Protein AF-A0A349CZW6-F1 (afdb_monomer)

Sequence (91 aa):
SKSDDGDITVTEVEADEFALELHEVGIAGEEDIAELAELVPPGGSALLVALELSYARELAERLDSAGAVVLSAERIPAPVVNAVMDLADEA

Foldseek 3Di:
DAALVGDDDDDFDDQVRDPDRDPDGPPDDPVNVVVVSVVAHHVGDDDDDDDDPVVVVVVVVVCVVVVHDDPDDDDDDPVRVVVVVVVVVVD

pLDDT: mean 88.9, std 8.18, range [60.75, 97.19]

Mean predicted aligned error: 6.52 Å

Structure (mmCIF, N/CA/C/O backbone):
data_AF-A0A349CZW6-F1
#
_entry.id   AF-A0A349CZW6-F1
#
loop_
_atom_site.group_PDB
_atom_site.id
_atom_site.type_symbol
_atom_site.label_atom_id
_atom_site.label_alt_id
_atom_site.label_comp_id
_atom_site.label_asym_id
_atom_site.label_entity_id
_atom_site.label_seq_id
_atom_site.pdbx_PDB_ins_code
_atom_site.Cartn_x
_atom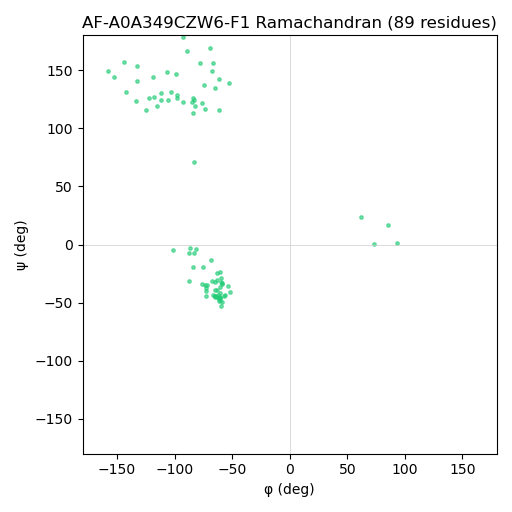_site.Cartn_y
_atom_site.Cartn_z
_atom_site.occupancy
_atom_site.B_iso_or_equiv
_atom_site.auth_seq_id
_atom_site.auth_comp_id
_atom_site.auth_asym_id
_atom_site.auth_atom_id
_atom_site.pdbx_PDB_model_num
ATOM 1 N N . SER A 1 1 ? 12.046 2.894 -14.227 1.00 93.38 1 SER A N 1
ATOM 2 C CA . SER A 1 1 ? 13.470 3.296 -14.171 1.00 93.38 1 SER A CA 1
ATOM 3 C C . SER A 1 1 ? 13.697 4.500 -15.071 1.00 93.38 1 SER A C 1
ATOM 5 O O . SER A 1 1 ? 12.854 4.777 -15.921 1.00 93.38 1 SER A O 1
ATOM 7 N N . LYS A 1 2 ? 14.806 5.220 -14.871 1.00 97.19 2 LYS A N 1
ATOM 8 C CA . LYS A 1 2 ? 15.193 6.387 -15.669 1.00 97.19 2 LYS A CA 1
ATOM 9 C C . LYS A 1 2 ? 16.563 6.154 -16.292 1.00 97.19 2 LYS A C 1
ATOM 11 O O . LYS A 1 2 ? 17.500 5.813 -15.574 1.00 97.19 2 LYS A O 1
ATOM 16 N N . SER A 1 3 ? 16.672 6.307 -17.608 1.00 96.56 3 SER A N 1
ATOM 17 C CA . SER A 1 3 ? 17.962 6.226 -18.300 1.00 96.56 3 SER A CA 1
ATOM 18 C C . SER A 1 3 ? 18.848 7.431 -17.957 1.00 96.56 3 SER A C 1
ATOM 20 O O . SER A 1 3 ? 18.388 8.408 -17.359 1.00 96.56 3 SER A O 1
ATOM 22 N N . ASP A 1 4 ? 20.126 7.377 -18.333 1.00 95.81 4 ASP A N 1
ATOM 23 C CA . ASP A 1 4 ? 21.044 8.515 -18.178 1.00 95.81 4 ASP A CA 1
ATOM 24 C C . ASP A 1 4 ? 20.612 9.728 -19.023 1.00 95.81 4 ASP A C 1
ATOM 26 O O . ASP A 1 4 ? 20.804 10.872 -18.613 1.00 95.81 4 ASP A O 1
ATOM 30 N N . ASP A 1 5 ? 19.957 9.473 -20.161 1.00 94.69 5 ASP A N 1
ATOM 31 C CA . ASP A 1 5 ? 19.398 10.489 -21.061 1.00 94.69 5 ASP A CA 1
ATOM 32 C C . ASP A 1 5 ? 18.024 11.012 -20.592 1.00 94.69 5 ASP A C 1
ATOM 34 O O . ASP A 1 5 ? 17.472 11.949 -21.170 1.00 94.69 5 ASP A O 1
ATOM 38 N N . GLY A 1 6 ? 17.484 10.444 -19.508 1.00 92.06 6 GLY A N 1
ATOM 39 C CA . GLY A 1 6 ? 16.239 10.875 -18.876 1.00 92.06 6 GLY A CA 1
ATOM 40 C C . GLY A 1 6 ? 14.978 10.156 -19.354 1.00 92.06 6 GLY A C 1
ATOM 41 O O . GLY A 1 6 ? 13.902 10.458 -18.837 1.00 92.06 6 GLY A O 1
ATOM 42 N N . ASP A 1 7 ? 15.097 9.192 -20.270 1.00 95.56 7 ASP A N 1
ATOM 43 C CA . ASP A 1 7 ? 13.968 8.386 -20.737 1.00 95.56 7 ASP A CA 1
ATOM 44 C C . ASP A 1 7 ? 13.399 7.531 -19.602 1.00 95.56 7 ASP A C 1
ATOM 46 O O . ASP A 1 7 ? 14.133 6.868 -18.859 1.00 95.56 7 ASP A O 1
ATOM 50 N N . ILE A 1 8 ? 12.072 7.521 -19.489 1.00 95.69 8 ILE A N 1
ATOM 51 C CA . ILE A 1 8 ? 11.354 6.764 -18.466 1.00 95.69 8 ILE A CA 1
ATOM 52 C C . ILE A 1 8 ? 10.866 5.445 -19.051 1.00 95.6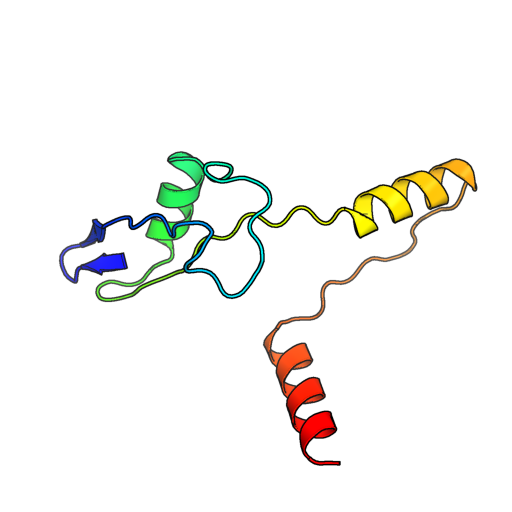9 8 ILE A C 1
ATOM 54 O O . ILE A 1 8 ? 10.167 5.411 -20.059 1.00 95.69 8 ILE A O 1
ATOM 58 N N . THR A 1 9 ? 11.219 4.349 -18.384 1.00 95.00 9 THR A N 1
ATOM 59 C CA . THR A 1 9 ? 10.647 3.024 -18.638 1.00 95.00 9 THR A CA 1
ATOM 60 C C . THR A 1 9 ? 9.811 2.611 -17.438 1.00 95.00 9 THR A C 1
ATOM 62 O O . THR A 1 9 ? 10.316 2.576 -16.311 1.00 95.00 9 THR A O 1
ATOM 65 N N . VAL A 1 10 ? 8.543 2.293 -17.680 1.00 93.38 10 VAL A N 1
ATOM 66 C CA . VAL A 1 10 ? 7.611 1.789 -16.668 1.00 93.38 10 VAL A CA 1
ATOM 67 C C . VAL A 1 10 ? 7.456 0.287 -16.865 1.00 93.38 10 VAL A C 1
ATOM 69 O O . VAL A 1 10 ? 7.243 -0.177 -17.984 1.00 93.38 10 VAL A O 1
ATOM 72 N N . THR A 1 11 ? 7.580 -0.460 -15.774 1.00 90.94 11 THR A N 1
ATOM 73 C CA . THR A 1 11 ? 7.298 -1.894 -15.730 1.00 90.94 11 THR A CA 1
ATOM 74 C C . THR A 1 11 ? 6.275 -2.102 -14.631 1.00 90.94 11 THR A C 1
ATOM 76 O O . THR A 1 11 ? 6.561 -1.807 -13.470 1.00 90.94 11 THR A O 1
ATOM 79 N N . GLU A 1 12 ? 5.087 -2.561 -15.005 1.00 87.25 12 GLU A N 1
ATOM 80 C CA . GLU A 1 12 ? 4.088 -3.005 -14.039 1.00 87.25 12 GLU A CA 1
ATOM 81 C C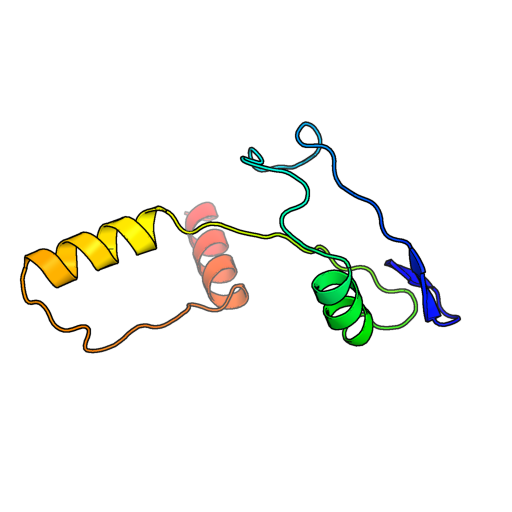 . GLU A 1 12 ? 4.507 -4.368 -13.488 1.00 87.25 12 GLU A C 1
ATOM 83 O O . GLU A 1 12 ? 5.010 -5.215 -14.226 1.00 87.25 12 GLU A O 1
ATOM 88 N N . VAL A 1 13 ? 4.363 -4.542 -12.175 1.00 82.12 13 VAL A N 1
ATOM 89 C CA . VAL A 1 13 ? 4.649 -5.812 -11.506 1.00 82.12 13 VAL A CA 1
ATOM 90 C C . VAL A 1 13 ? 3.351 -6.598 -11.449 1.00 82.12 13 VAL A C 1
ATOM 92 O O . VAL A 1 13 ? 2.362 -6.117 -10.894 1.00 82.12 13 VAL A O 1
ATOM 95 N N . GLU A 1 14 ? 3.364 -7.798 -12.018 1.00 77.88 14 GLU A N 1
ATOM 96 C CA . GLU A 1 14 ? 2.228 -8.711 -11.945 1.00 77.88 14 GLU A CA 1
ATOM 97 C C . GLU A 1 14 ? 2.022 -9.194 -10.499 1.00 77.88 14 GLU A C 1
ATOM 99 O O . GLU A 1 14 ? 2.963 -9.298 -9.706 1.00 77.88 14 GLU A O 1
ATOM 104 N N . ALA A 1 15 ? 0.772 -9.475 -10.126 1.00 69.12 15 ALA A N 1
ATOM 105 C CA . ALA A 1 15 ? 0.398 -9.765 -8.737 1.00 69.12 15 ALA A CA 1
ATOM 106 C C . ALA A 1 15 ? 1.095 -10.997 -8.133 1.00 69.12 15 ALA A C 1
ATOM 108 O O . ALA A 1 15 ? 1.222 -11.096 -6.914 1.00 69.12 15 ALA A O 1
ATOM 109 N N . ASP A 1 16 ? 1.553 -11.926 -8.967 1.00 71.75 16 ASP A N 1
ATOM 110 C CA . ASP A 1 16 ? 2.276 -13.137 -8.583 1.00 71.75 16 ASP A CA 1
ATOM 111 C C . ASP A 1 16 ? 3.800 -12.949 -8.465 1.00 71.75 16 ASP A C 1
ATOM 113 O O . ASP A 1 16 ? 4.486 -13.841 -7.962 1.00 71.75 16 ASP A O 1
ATOM 117 N N . GLU A 1 17 ? 4.333 -11.790 -8.863 1.00 73.19 17 GLU A N 1
ATOM 118 C CA . GLU A 1 17 ? 5.769 -11.477 -8.829 1.00 73.19 17 GLU A CA 1
ATOM 119 C C . GLU A 1 17 ? 6.177 -10.580 -7.645 1.00 73.19 17 GLU A C 1
ATOM 121 O O . GLU A 1 17 ? 7.368 -10.331 -7.428 1.00 73.19 17 GLU A O 1
ATOM 126 N N . PHE A 1 18 ? 5.215 -10.106 -6.845 1.00 75.25 18 PHE A N 1
ATOM 127 C CA . PHE A 1 18 ? 5.476 -9.212 -5.716 1.00 75.25 18 PHE A CA 1
ATOM 128 C C . PHE A 1 18 ? 5.522 -9.942 -4.366 1.00 75.25 18 PHE A C 1
ATOM 130 O O . PHE A 1 18 ? 4.804 -10.905 -4.115 1.00 75.25 18 PHE A O 1
ATOM 137 N N . ALA A 1 19 ? 6.367 -9.456 -3.451 1.00 74.62 19 ALA A N 1
ATOM 138 C CA . ALA A 1 19 ? 6.555 -10.065 -2.128 1.00 74.62 19 ALA A CA 1
ATOM 139 C C . ALA A 1 19 ? 5.326 -9.944 -1.203 1.00 74.62 19 ALA A C 1
ATOM 141 O O . ALA A 1 19 ? 5.280 -10.593 -0.158 1.00 74.62 19 ALA A O 1
ATOM 142 N N . LEU A 1 20 ? 4.354 -9.102 -1.568 1.00 72.81 20 LEU A N 1
ATOM 143 C CA . LEU A 1 20 ? 3.088 -8.915 -0.867 1.00 72.81 20 LEU A CA 1
ATOM 144 C C . LEU A 1 20 ? 1.936 -9.277 -1.804 1.00 72.81 20 LEU A C 1
ATOM 146 O O . LEU A 1 20 ? 1.992 -8.973 -2.993 1.00 72.81 20 LEU A O 1
ATOM 150 N N . GLU A 1 21 ? 0.878 -9.869 -1.251 1.00 74.75 21 GLU A N 1
ATOM 151 C CA . GLU A 1 21 ? -0.368 -10.099 -1.984 1.00 74.75 21 GLU A CA 1
ATOM 152 C C . GLU A 1 21 ? -0.957 -8.750 -2.427 1.00 74.75 21 GLU A C 1
ATOM 154 O O . GLU A 1 21 ? -1.305 -7.907 -1.595 1.00 74.75 21 GLU A O 1
ATOM 159 N N . LEU A 1 22 ? -1.039 -8.532 -3.742 1.00 72.06 22 LEU A N 1
ATOM 160 C CA . LEU A 1 22 ? -1.652 -7.335 -4.309 1.00 72.06 22 LEU A CA 1
ATOM 161 C C . LEU A 1 22 ? -3.171 -7.516 -4.355 1.00 72.06 22 LEU A C 1
ATOM 163 O O . LEU A 1 22 ? -3.674 -8.420 -5.019 1.00 72.06 22 LEU A O 1
ATOM 167 N N . HIS A 1 23 ? -3.905 -6.649 -3.654 1.00 72.19 23 HIS A N 1
ATOM 168 C CA . HIS A 1 23 ? -5.370 -6.708 -3.628 1.00 72.19 23 HIS A CA 1
ATOM 169 C C . HIS A 1 23 ? -6.002 -6.219 -4.939 1.00 72.19 23 HIS A C 1
ATOM 171 O O . HIS A 1 23 ? -7.024 -6.746 -5.372 1.00 72.19 23 HIS A O 1
ATOM 177 N N . GLU A 1 24 ? -5.379 -5.227 -5.577 1.00 75.00 24 GLU A N 1
ATOM 178 C CA . GLU A 1 24 ? -5.819 -4.640 -6.840 1.00 75.00 24 GLU A CA 1
ATOM 179 C C . GLU A 1 24 ? -4.607 -4.071 -7.595 1.00 75.00 24 GLU A C 1
ATOM 181 O O . GLU A 1 24 ? -3.669 -3.556 -6.981 1.00 75.00 24 GLU A O 1
ATOM 186 N N . VAL A 1 25 ? -4.617 -4.179 -8.926 1.00 73.06 25 VAL A N 1
ATOM 187 C CA . VAL A 1 25 ? -3.580 -3.641 -9.826 1.00 73.06 25 VAL A CA 1
ATOM 188 C C . VAL A 1 25 ? -4.139 -2.411 -10.543 1.00 73.06 25 VAL A C 1
ATOM 190 O O . VAL A 1 25 ? -5.337 -2.338 -10.803 1.00 73.06 25 VAL A O 1
ATOM 193 N N . GLY A 1 26 ? -3.281 -1.439 -10.867 1.00 76.62 26 GLY A N 1
ATOM 194 C CA . GLY A 1 26 ? -3.682 -0.227 -11.596 1.00 76.62 26 GLY A CA 1
ATOM 195 C C . GLY A 1 26 ? -4.240 0.899 -10.719 1.00 76.62 26 GLY A C 1
ATOM 196 O O . GLY A 1 26 ? -4.886 1.809 -11.228 1.00 76.62 26 GLY A O 1
ATOM 197 N N . ILE A 1 27 ? -3.998 0.849 -9.404 1.00 85.00 27 ILE A N 1
ATOM 198 C CA . ILE A 1 27 ? -4.407 1.904 -8.460 1.00 85.00 27 ILE A CA 1
ATOM 199 C C . ILE A 1 27 ? -3.564 3.176 -8.617 1.00 85.00 27 ILE A C 1
ATOM 201 O O . ILE A 1 27 ? -4.082 4.276 -8.446 1.00 85.00 27 ILE A O 1
ATOM 205 N N . ALA A 1 28 ? -2.273 3.031 -8.929 1.00 88.69 28 ALA A N 1
ATOM 206 C CA . ALA A 1 28 ? -1.410 4.158 -9.269 1.00 88.69 28 ALA A CA 1
ATOM 207 C C . ALA A 1 28 ? -1.578 4.502 -10.755 1.00 88.69 28 ALA A C 1
ATOM 209 O O . ALA A 1 28 ? -1.436 3.626 -11.610 1.00 88.69 28 ALA A O 1
ATOM 210 N N . GLY A 1 29 ? -1.885 5.762 -11.049 1.00 90.00 29 GLY A N 1
ATOM 211 C CA . GLY A 1 29 ? -2.099 6.260 -12.402 1.00 90.00 29 GLY A CA 1
ATOM 212 C C . GLY A 1 29 ? -0.843 6.846 -13.049 1.00 90.00 29 GLY A C 1
ATOM 213 O O . GLY A 1 29 ? 0.226 6.945 -12.447 1.00 90.00 29 GLY A O 1
ATOM 214 N N . GLU A 1 30 ? -0.991 7.295 -14.299 1.00 91.25 30 GLU A N 1
ATOM 215 C CA . GLU A 1 30 ? 0.089 7.948 -15.057 1.00 91.25 30 GLU A CA 1
ATOM 216 C C . GLU A 1 30 ? 0.623 9.209 -14.355 1.00 91.25 30 GLU A C 1
ATOM 218 O O . GLU A 1 30 ? 1.819 9.491 -14.421 1.00 91.25 30 GLU A O 1
ATOM 223 N N . GLU A 1 31 ? -0.246 9.943 -13.654 1.00 93.31 31 GLU A N 1
ATOM 224 C CA . GLU A 1 31 ? 0.120 11.146 -12.897 1.00 93.31 31 GLU A CA 1
ATOM 225 C C . GLU A 1 31 ? 1.061 10.816 -11.727 1.00 93.31 31 GLU A C 1
ATOM 227 O O . GLU A 1 31 ? 2.093 11.471 -11.572 1.00 93.31 31 GLU A O 1
ATOM 232 N N . ASP A 1 32 ? 0.773 9.750 -10.972 1.00 93.31 32 ASP A N 1
ATOM 233 C CA . ASP A 1 32 ? 1.609 9.297 -9.852 1.00 93.31 32 ASP A CA 1
ATOM 234 C C . ASP A 1 32 ? 2.992 8.834 -10.336 1.00 93.31 32 ASP A C 1
ATOM 236 O O . ASP A 1 32 ? 4.026 9.101 -9.715 1.00 93.31 32 ASP A O 1
ATOM 240 N N . ILE A 1 33 ? 3.022 8.146 -11.481 1.00 93.00 33 ILE A N 1
ATOM 241 C CA . ILE A 1 33 ? 4.262 7.691 -12.116 1.00 93.00 33 ILE A CA 1
ATOM 242 C C . ILE A 1 33 ? 5.102 8.891 -12.562 1.00 93.00 33 ILE A C 1
ATOM 244 O O . ILE A 1 33 ? 6.317 8.896 -12.346 1.00 93.00 33 ILE A O 1
ATOM 248 N N . ALA A 1 34 ? 4.474 9.896 -13.179 1.00 93.81 34 ALA A N 1
ATOM 249 C CA . ALA A 1 34 ? 5.154 11.100 -13.638 1.00 93.81 34 ALA A CA 1
ATOM 250 C C . ALA A 1 34 ? 5.768 11.880 -12.466 1.00 93.81 34 ALA A C 1
ATOM 252 O O . ALA A 1 34 ? 6.944 12.237 -12.534 1.00 93.81 34 ALA A O 1
ATOM 253 N N . GLU A 1 35 ? 5.021 12.062 -11.373 1.00 94.56 35 GLU A N 1
ATOM 254 C CA . GLU A 1 35 ? 5.519 12.721 -10.160 1.00 94.56 35 GLU A CA 1
ATOM 255 C C . GLU A 1 35 ? 6.720 11.969 -9.566 1.00 94.56 35 GLU A C 1
ATOM 257 O O . GLU A 1 35 ? 7.768 12.563 -9.297 1.00 94.56 35 GLU A O 1
ATOM 262 N N . LEU A 1 36 ? 6.624 10.642 -9.423 1.00 94.62 36 LEU A N 1
ATOM 263 C CA . LEU A 1 36 ? 7.737 9.849 -8.904 1.00 94.62 36 LEU A CA 1
ATOM 264 C C . LEU A 1 36 ? 8.966 9.916 -9.825 1.00 94.62 36 LEU A C 1
ATOM 266 O O . LEU A 1 36 ? 10.096 9.992 -9.340 1.00 94.62 36 LEU A O 1
ATOM 270 N N . ALA A 1 37 ? 8.772 9.905 -11.146 1.00 94.75 37 ALA A N 1
ATOM 271 C CA . ALA A 1 37 ? 9.850 9.931 -12.136 1.00 94.75 37 ALA A CA 1
ATOM 272 C C . ALA A 1 37 ? 10.700 11.217 -12.101 1.00 94.75 37 ALA A C 1
ATOM 274 O O . ALA A 1 37 ? 11.874 11.193 -12.503 1.00 94.75 37 ALA A O 1
ATOM 275 N N . GLU A 1 38 ? 10.151 12.329 -11.603 1.00 95.75 38 GLU A N 1
ATOM 276 C CA . GLU A 1 38 ? 10.909 13.562 -11.352 1.00 95.75 38 GLU A CA 1
ATOM 277 C C . GLU A 1 38 ? 11.930 13.391 -10.219 1.00 95.75 38 GLU A C 1
ATOM 279 O O . GLU A 1 38 ? 13.012 13.978 -10.268 1.00 95.75 38 GLU A O 1
ATOM 284 N N . LEU A 1 39 ? 11.625 12.539 -9.235 1.00 95.94 39 LEU A N 1
ATOM 285 C CA . LEU A 1 39 ? 12.476 12.272 -8.072 1.00 95.94 39 LEU A CA 1
ATOM 286 C C . LEU A 1 39 ? 13.564 11.225 -8.350 1.00 95.94 39 LEU A C 1
ATOM 288 O O . LEU A 1 39 ? 14.555 11.156 -7.620 1.00 95.94 39 LEU A O 1
ATOM 292 N N . VAL A 1 40 ? 13.398 10.403 -9.391 1.00 96.00 40 VAL A N 1
ATOM 293 C CA . VAL A 1 40 ? 14.382 9.377 -9.760 1.00 96.00 40 VAL A CA 1
ATOM 294 C C . VAL A 1 40 ? 15.584 10.036 -10.451 1.00 96.00 40 VAL A C 1
ATOM 296 O O . VAL A 1 40 ? 15.412 10.686 -11.490 1.00 96.00 40 VAL A O 1
ATOM 299 N N . PRO A 1 41 ? 16.814 9.867 -9.930 1.00 96.12 41 PRO A N 1
ATOM 300 C CA . PRO A 1 41 ? 18.007 10.373 -10.601 1.00 96.12 41 PRO A CA 1
ATOM 301 C C . PRO A 1 41 ? 18.254 9.637 -11.935 1.00 96.12 41 PRO A C 1
ATOM 303 O O . PRO A 1 41 ? 17.814 8.494 -12.089 1.00 96.12 41 PRO A O 1
ATOM 306 N N . PRO A 1 42 ? 18.970 10.247 -12.901 1.00 96.50 42 PRO A N 1
ATOM 307 C CA . PRO A 1 42 ? 19.410 9.552 -14.113 1.00 96.50 42 PRO A CA 1
ATOM 308 C C . PRO A 1 42 ? 20.172 8.261 -13.783 1.00 96.50 42 PRO A C 1
ATOM 310 O O . PRO A 1 42 ? 20.924 8.215 -12.806 1.00 96.50 42 PRO A O 1
ATOM 313 N N . GLY A 1 43 ? 19.913 7.201 -14.548 1.00 96.75 43 GLY A N 1
ATOM 314 C CA . GLY A 1 43 ? 20.432 5.851 -14.290 1.00 96.75 43 GLY A CA 1
ATOM 315 C C . GLY A 1 43 ? 19.775 5.127 -13.101 1.00 96.75 43 GLY A C 1
ATOM 316 O O . GLY A 1 43 ? 20.146 3.998 -12.777 1.00 96.75 43 GLY A O 1
ATOM 317 N N . GLY A 1 44 ? 18.810 5.761 -12.425 1.00 96.00 44 GLY A N 1
ATOM 318 C CA . GLY A 1 44 ? 18.150 5.251 -11.227 1.00 96.00 44 GLY A CA 1
ATOM 319 C C . GLY A 1 44 ? 16.905 4.397 -11.486 1.00 96.00 44 GLY A C 1
ATOM 320 O O . GLY A 1 44 ? 16.304 4.377 -12.566 1.00 96.00 44 GLY A O 1
ATOM 321 N N . SER A 1 45 ? 16.460 3.708 -10.436 1.00 95.12 45 SER A N 1
ATOM 322 C CA . SER A 1 45 ? 15.167 3.022 -10.399 1.00 95.12 45 SER A CA 1
ATOM 323 C C . SER A 1 45 ? 14.431 3.332 -9.099 1.00 95.12 45 SER A C 1
ATOM 325 O O . SER A 1 45 ? 15.048 3.671 -8.091 1.00 95.12 45 SER A O 1
ATOM 327 N N . ALA A 1 46 ? 13.106 3.247 -9.149 1.00 93.12 46 ALA A N 1
ATOM 328 C CA . ALA A 1 46 ? 12.225 3.386 -8.003 1.00 93.12 46 ALA A CA 1
ATOM 329 C C . ALA A 1 46 ? 11.050 2.421 -8.163 1.00 93.12 46 ALA A C 1
ATOM 331 O O . ALA A 1 46 ? 10.728 2.016 -9.283 1.00 93.12 46 ALA A O 1
ATOM 332 N N . LEU A 1 47 ? 10.436 2.075 -7.037 1.00 90.25 47 LEU A N 1
ATOM 333 C CA . LEU A 1 47 ? 9.234 1.259 -6.952 1.00 90.25 47 LEU A CA 1
ATOM 334 C C . LEU A 1 47 ? 8.088 2.143 -6.449 1.00 90.25 47 LEU A C 1
ATOM 336 O O . LEU A 1 47 ? 8.248 2.831 -5.440 1.00 90.25 47 LEU A O 1
ATOM 340 N N . LEU A 1 48 ? 6.948 2.104 -7.138 1.00 89.12 48 LEU A N 1
ATOM 341 C CA . LEU A 1 48 ? 5.711 2.761 -6.723 1.00 89.12 48 LEU A CA 1
ATOM 342 C C . LEU A 1 48 ? 4.734 1.697 -6.224 1.00 89.12 48 LEU A C 1
ATOM 344 O O . LEU A 1 48 ? 4.438 0.753 -6.950 1.00 89.12 48 LEU A O 1
ATOM 348 N N . VAL A 1 49 ? 4.248 1.845 -4.991 1.00 85.88 49 VAL A N 1
ATOM 349 C CA . VAL A 1 49 ? 3.272 0.925 -4.391 1.00 85.88 49 VAL A CA 1
ATOM 350 C C . VAL A 1 49 ? 2.163 1.739 -3.744 1.00 85.88 49 VAL A C 1
ATOM 352 O O . VAL A 1 49 ? 2.426 2.551 -2.856 1.00 85.88 49 VAL A O 1
ATOM 355 N N . ALA A 1 50 ? 0.923 1.495 -4.159 1.00 86.94 50 ALA A N 1
ATOM 356 C CA . ALA A 1 50 ? -0.251 1.982 -3.451 1.00 86.94 50 ALA A CA 1
ATOM 357 C C . ALA A 1 50 ? -0.608 0.989 -2.335 1.00 86.94 50 ALA A C 1
ATOM 359 O O . ALA A 1 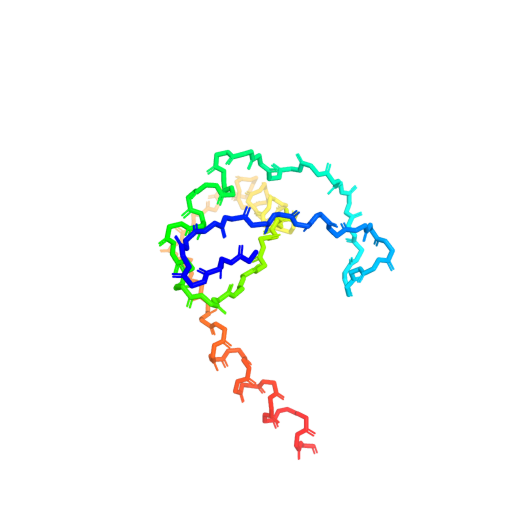50 ? -0.817 -0.194 -2.594 1.00 86.94 50 ALA A O 1
ATOM 360 N N . LEU A 1 51 ? -0.658 1.465 -1.089 1.00 82.50 51 LEU A N 1
ATOM 361 C CA . LEU A 1 51 ? -1.027 0.656 0.073 1.00 82.50 51 LEU A CA 1
ATOM 362 C C . LEU A 1 51 ? -2.326 1.186 0.676 1.00 82.50 51 LEU A C 1
ATOM 364 O O . LEU A 1 51 ? -2.369 2.316 1.167 1.00 82.50 51 LEU A O 1
ATOM 368 N N . GLU A 1 52 ? -3.367 0.356 0.702 1.00 82.62 52 GLU A N 1
ATOM 369 C CA . GLU A 1 52 ? -4.569 0.653 1.478 1.00 82.62 52 GLU A CA 1
ATOM 370 C C . GLU A 1 52 ? -4.372 0.214 2.936 1.00 82.62 52 GLU A C 1
ATOM 372 O O . GLU A 1 52 ? -4.281 -0.971 3.258 1.00 82.62 52 GLU A O 1
ATOM 377 N N . LEU A 1 53 ? -4.325 1.181 3.855 1.00 82.88 53 LEU A N 1
ATOM 378 C CA . LEU A 1 53 ? -4.201 0.917 5.290 1.00 82.88 53 LEU A CA 1
ATOM 379 C C . LEU A 1 53 ? -5.579 0.617 5.901 1.00 82.88 53 LEU A C 1
ATOM 381 O O . LEU A 1 53 ? -6.119 1.421 6.663 1.00 82.88 53 LEU A O 1
ATOM 385 N N . SER A 1 54 ? -6.156 -0.543 5.583 1.00 83.31 54 SER A N 1
ATOM 386 C CA . SER A 1 54 ? -7.490 -0.953 6.061 1.00 83.31 54 SER A CA 1
ATOM 387 C C . SER A 1 54 ? -7.631 -0.887 7.591 1.00 83.31 54 SER A C 1
ATOM 389 O O . SER A 1 54 ? -8.660 -0.443 8.103 1.00 83.31 54 SER A O 1
ATOM 391 N N . TYR A 1 55 ? -6.562 -1.206 8.332 1.00 85.12 55 TYR A N 1
ATOM 392 C CA . TYR A 1 55 ? -6.526 -1.057 9.792 1.00 85.12 55 TYR A CA 1
ATOM 393 C C . TYR A 1 55 ? -6.729 0.397 10.244 1.00 85.12 55 TYR A C 1
ATOM 395 O O . TYR A 1 55 ? -7.339 0.645 11.283 1.00 85.12 55 TYR A O 1
ATOM 403 N N . ALA A 1 56 ? -6.201 1.371 9.497 1.00 86.56 56 ALA A N 1
ATOM 404 C CA . ALA A 1 56 ? -6.276 2.782 9.854 1.00 86.56 56 ALA A CA 1
ATOM 405 C C . ALA A 1 56 ? -7.700 3.304 9.657 1.00 86.56 56 ALA A C 1
ATOM 407 O O . ALA A 1 56 ? -8.191 4.069 10.487 1.00 86.56 56 ALA A O 1
ATOM 408 N N . ARG A 1 57 ? -8.380 2.831 8.605 1.00 86.44 57 ARG A N 1
ATOM 409 C CA . ARG A 1 57 ? -9.808 3.076 8.393 1.00 86.44 57 ARG A CA 1
ATOM 410 C C . ARG A 1 57 ? -10.637 2.529 9.554 1.00 86.44 57 ARG A C 1
ATOM 412 O O . ARG A 1 57 ? -11.398 3.282 10.152 1.00 86.44 57 ARG A O 1
ATOM 419 N N . GLU A 1 58 ? -10.457 1.259 9.911 1.00 91.50 58 GLU A N 1
ATOM 420 C CA . GLU A 1 58 ? -11.191 0.646 11.025 1.00 91.50 58 GLU A CA 1
ATOM 421 C C . GLU A 1 58 ? -10.914 1.362 12.357 1.00 91.50 58 GLU A C 1
ATOM 423 O O . GLU A 1 58 ? -11.825 1.612 13.149 1.00 91.50 58 GLU A O 1
ATOM 428 N N . LEU A 1 59 ? -9.657 1.732 12.610 1.00 90.38 59 LEU A N 1
ATOM 429 C CA . LEU A 1 59 ? -9.278 2.501 13.790 1.00 90.38 59 LEU A CA 1
ATOM 430 C C . LEU A 1 59 ? -9.986 3.861 13.825 1.00 90.38 59 LEU A C 1
ATOM 432 O O . LEU A 1 59 ? -10.510 4.240 14.872 1.00 90.38 59 LEU A O 1
ATOM 436 N N . ALA A 1 60 ? -10.028 4.579 12.702 1.00 90.75 60 ALA A N 1
ATOM 437 C CA . ALA A 1 60 ? -10.713 5.862 12.600 1.00 90.75 60 ALA A CA 1
ATOM 438 C C . ALA A 1 60 ? -12.223 5.727 12.858 1.00 90.75 60 ALA A C 1
ATOM 440 O O . ALA A 1 60 ? -12.765 6.479 13.668 1.00 90.75 60 ALA A O 1
ATOM 441 N N . GLU A 1 61 ? -12.879 4.733 12.249 1.00 93.75 61 GLU A N 1
ATOM 442 C CA . GLU A 1 61 ? -14.303 4.432 12.463 1.00 93.75 61 GLU A CA 1
ATOM 443 C C . GLU A 1 61 ? -14.600 4.155 13.949 1.00 93.75 61 GLU A C 1
ATOM 445 O O . GLU A 1 61 ? -15.551 4.689 14.525 1.00 93.75 61 GLU A O 1
ATOM 450 N N . ARG A 1 62 ? -13.748 3.367 14.614 1.00 96.00 62 ARG A N 1
ATOM 451 C CA . ARG A 1 62 ? -13.892 3.061 16.044 1.00 96.00 62 ARG A CA 1
ATOM 452 C C . ARG A 1 62 ? -13.692 4.291 16.928 1.00 96.00 62 ARG A C 1
ATOM 454 O O . ARG A 1 62 ? -14.466 4.484 17.865 1.00 96.00 62 ARG A O 1
ATOM 461 N N . LEU A 1 63 ? -12.684 5.117 16.650 1.00 95.62 63 LEU A N 1
ATOM 462 C CA . LEU A 1 63 ? -12.420 6.341 17.414 1.00 95.62 63 LEU A CA 1
ATOM 463 C C . LEU A 1 63 ? -13.585 7.331 17.315 1.00 95.62 63 LEU A C 1
ATOM 465 O O . LEU A 1 63 ? -14.015 7.857 18.342 1.00 95.62 63 LEU A O 1
ATOM 469 N N . ASP A 1 64 ? -14.130 7.519 16.113 1.00 95.75 64 ASP A N 1
ATOM 470 C CA . ASP A 1 64 ? -15.311 8.354 15.882 1.00 95.75 64 ASP A CA 1
ATOM 471 C C . ASP A 1 64 ? -16.534 7.825 16.648 1.00 95.75 64 ASP A C 1
ATOM 473 O O . ASP A 1 64 ? -17.152 8.557 17.422 1.00 95.75 64 ASP A O 1
ATOM 477 N N . SER A 1 65 ? -16.809 6.517 16.552 1.00 97.12 65 SER A N 1
ATOM 478 C CA . SER A 1 65 ? -17.928 5.880 17.266 1.00 97.12 65 SER A CA 1
ATOM 479 C C . SER A 1 65 ? -17.839 6.022 18.793 1.00 97.12 65 SER A C 1
ATOM 481 O O . SER A 1 65 ? -18.859 6.056 19.484 1.00 97.12 65 SER A O 1
ATOM 483 N N . ALA A 1 66 ? -16.619 6.131 19.326 1.00 96.12 66 ALA A N 1
ATOM 484 C CA . ALA A 1 66 ? -16.352 6.323 20.744 1.00 96.12 66 ALA A CA 1
ATOM 485 C C . ALA A 1 66 ? -16.378 7.804 21.174 1.00 96.12 66 ALA A C 1
ATOM 487 O O . ALA A 1 66 ? -16.188 8.089 22.358 1.00 96.12 66 ALA A O 1
ATOM 488 N N . GLY A 1 67 ? -16.574 8.750 20.246 1.00 97.00 67 GLY A N 1
ATOM 489 C CA . GLY A 1 67 ? -16.438 10.187 20.503 1.00 97.00 67 GLY A CA 1
ATOM 490 C C . GLY A 1 67 ? -15.022 10.589 20.930 1.00 97.00 67 GLY A C 1
ATOM 491 O O . GLY A 1 67 ? -14.842 11.576 21.647 1.00 97.00 67 GLY A O 1
ATOM 492 N N . ALA A 1 68 ? -14.021 9.788 20.559 1.00 95.88 68 ALA A N 1
ATOM 493 C CA . ALA A 1 68 ? -12.633 10.007 20.928 1.00 95.88 68 ALA A CA 1
ATOM 494 C C . ALA A 1 68 ? -11.996 11.099 20.059 1.00 95.88 68 ALA A C 1
ATOM 496 O O . ALA A 1 68 ? -12.404 11.352 18.928 1.00 95.88 68 ALA A O 1
ATOM 497 N N . VAL A 1 69 ? -10.947 11.731 20.587 1.00 92.94 69 VAL A N 1
ATOM 498 C CA . VAL A 1 69 ? -10.173 12.755 19.877 1.00 92.94 69 VAL A CA 1
ATOM 499 C C . VAL A 1 69 ? -8.739 12.268 19.716 1.00 92.94 69 VAL A C 1
ATOM 501 O O . VAL A 1 69 ? -8.087 11.906 20.696 1.00 92.94 69 VAL A O 1
ATOM 504 N N . VAL A 1 70 ? -8.235 12.280 18.481 1.00 90.62 70 VAL A N 1
ATOM 505 C CA . VAL A 1 70 ? -6.824 12.001 18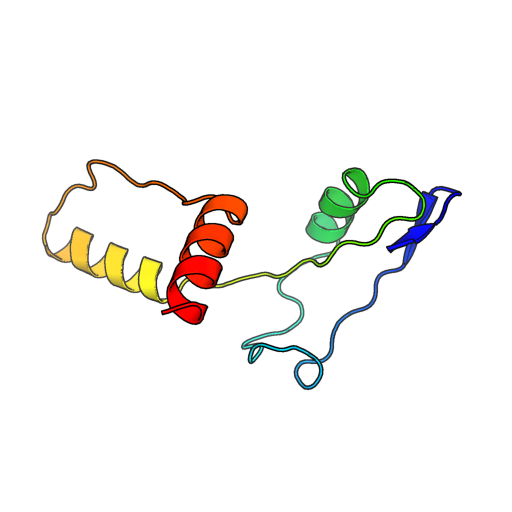.195 1.00 90.62 70 VAL A CA 1
ATOM 506 C C . VAL A 1 70 ? -5.990 13.203 18.627 1.00 90.62 70 VAL A C 1
ATOM 508 O O . VAL A 1 70 ? -6.147 14.297 18.091 1.00 90.62 70 VAL A O 1
ATOM 511 N N . LEU A 1 71 ? -5.103 13.000 19.602 1.00 94.81 71 LEU A N 1
ATOM 512 C CA . LEU A 1 71 ? -4.217 14.057 20.104 1.00 94.81 71 LEU A CA 1
ATOM 513 C C . LEU A 1 71 ? -2.910 14.165 19.307 1.00 94.81 71 LEU A C 1
ATOM 515 O O . LEU A 1 71 ? -2.348 15.251 19.206 1.00 94.81 71 LEU A O 1
ATOM 519 N N . SER A 1 72 ? -2.413 13.048 18.770 1.00 93.75 72 SER A N 1
ATOM 520 C CA . SER A 1 72 ? -1.181 12.985 17.978 1.00 93.75 72 SER A CA 1
ATOM 521 C C . SER A 1 72 ? -1.174 11.744 17.083 1.00 93.75 72 SER A C 1
ATOM 523 O O . SER A 1 72 ? -1.734 10.711 17.454 1.00 93.75 72 SER A O 1
ATOM 525 N N . ALA A 1 73 ? -0.521 11.848 15.927 1.00 90.00 73 ALA A N 1
ATOM 526 C CA . ALA A 1 73 ? -0.219 10.743 15.026 1.00 90.00 73 ALA A CA 1
ATOM 527 C C . ALA A 1 73 ? 1.178 10.964 14.432 1.00 90.00 73 ALA A C 1
ATOM 529 O O . ALA A 1 73 ? 1.480 12.052 13.941 1.00 90.00 73 ALA A O 1
ATOM 530 N N . GLU A 1 74 ? 2.023 9.938 14.467 1.00 92.25 74 GLU A N 1
ATOM 531 C CA . GLU A 1 74 ? 3.404 10.012 13.992 1.00 92.25 74 GLU A CA 1
ATOM 532 C C . GLU A 1 74 ? 3.724 8.813 13.099 1.00 92.25 74 GLU A C 1
ATOM 534 O O . GLU A 1 74 ? 3.298 7.688 13.364 1.00 92.25 74 GLU A O 1
ATOM 539 N N . ARG A 1 75 ? 4.475 9.064 12.022 1.00 90.00 75 ARG A N 1
ATOM 540 C CA . ARG A 1 75 ? 5.020 8.015 11.157 1.00 90.00 75 ARG A CA 1
ATOM 541 C C . ARG A 1 75 ? 6.461 7.751 11.564 1.00 90.00 75 ARG A C 1
ATOM 543 O O . ARG A 1 75 ? 7.256 8.684 11.620 1.00 90.00 75 ARG A O 1
ATOM 550 N N . ILE A 1 76 ? 6.799 6.486 11.791 1.00 91.06 76 ILE A N 1
ATOM 551 C CA . ILE A 1 76 ? 8.172 6.083 12.098 1.00 91.06 76 ILE A CA 1
ATOM 552 C C . ILE A 1 76 ? 8.949 5.921 10.783 1.00 91.06 76 ILE A C 1
ATOM 554 O O . ILE A 1 76 ? 8.504 5.168 9.914 1.00 91.06 76 ILE A O 1
ATOM 558 N N . PRO A 1 77 ? 10.090 6.611 10.594 1.00 91.88 77 PRO A N 1
ATOM 559 C CA . PRO A 1 77 ? 10.886 6.480 9.378 1.00 91.88 77 PRO A CA 1
ATOM 560 C C . PRO A 1 77 ? 11.411 5.056 9.177 1.00 91.88 77 PRO A C 1
ATOM 562 O O . PRO A 1 77 ? 11.873 4.426 10.128 1.00 91.88 77 PRO A O 1
ATOM 565 N N . ALA A 1 78 ? 11.438 4.587 7.927 1.00 90.00 78 ALA A N 1
ATOM 566 C CA . ALA A 1 78 ? 11.939 3.254 7.585 1.00 90.00 78 ALA A CA 1
ATOM 567 C C . ALA A 1 78 ? 13.347 2.947 8.140 1.00 90.00 78 ALA A C 1
ATOM 569 O O . ALA A 1 78 ? 13.518 1.861 8.684 1.00 90.00 78 ALA A O 1
ATOM 570 N N . PRO A 1 79 ? 14.334 3.874 8.130 1.00 93.44 79 PRO A N 1
ATOM 571 C CA . PRO A 1 79 ? 15.635 3.599 8.744 1.00 93.44 79 PRO A CA 1
ATOM 572 C C . PRO A 1 79 ? 15.552 3.258 10.237 1.00 93.44 79 PR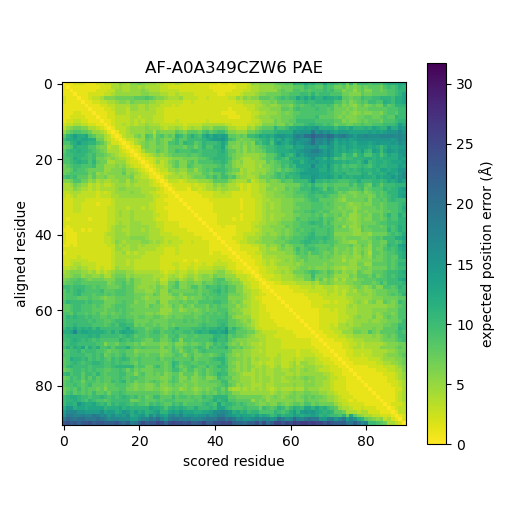O A C 1
ATOM 574 O O . PRO A 1 79 ? 16.333 2.448 10.724 1.00 93.44 79 PRO A O 1
ATOM 577 N N . VAL A 1 80 ? 14.599 3.859 10.959 1.00 95.50 80 VAL A N 1
ATOM 578 C CA . VAL A 1 80 ? 14.373 3.579 12.382 1.00 95.50 80 VAL A CA 1
ATOM 579 C C . VAL A 1 80 ? 13.726 2.209 12.552 1.00 95.50 80 VAL A C 1
ATOM 581 O O . VAL A 1 80 ? 14.160 1.444 13.405 1.00 95.50 80 VAL A O 1
ATOM 584 N N . VAL A 1 81 ? 12.724 1.885 11.727 1.00 92.38 81 VAL A N 1
ATOM 585 C CA . VAL A 1 81 ? 12.075 0.564 11.743 1.00 92.38 81 VAL A CA 1
ATOM 586 C C . VAL A 1 81 ? 13.098 -0.538 11.467 1.00 92.38 81 VAL A C 1
ATOM 588 O O . VAL A 1 81 ? 13.194 -1.480 12.245 1.00 92.38 81 VAL A O 1
ATOM 591 N N . ASN A 1 82 ? 13.906 -0.386 10.417 1.00 92.31 82 ASN A N 1
ATOM 592 C CA . ASN A 1 82 ? 14.903 -1.379 10.021 1.00 92.31 82 ASN A CA 1
ATOM 593 C C . ASN A 1 82 ? 15.928 -1.623 11.134 1.00 92.31 82 ASN A C 1
ATOM 595 O O . ASN A 1 82 ? 16.157 -2.767 11.501 1.00 92.31 82 ASN A O 1
ATOM 599 N N . ALA A 1 83 ? 16.452 -0.558 11.751 1.00 94.88 83 ALA A N 1
ATOM 600 C CA . ALA A 1 83 ? 17.401 -0.691 12.855 1.00 94.88 83 ALA A CA 1
ATOM 601 C C . ALA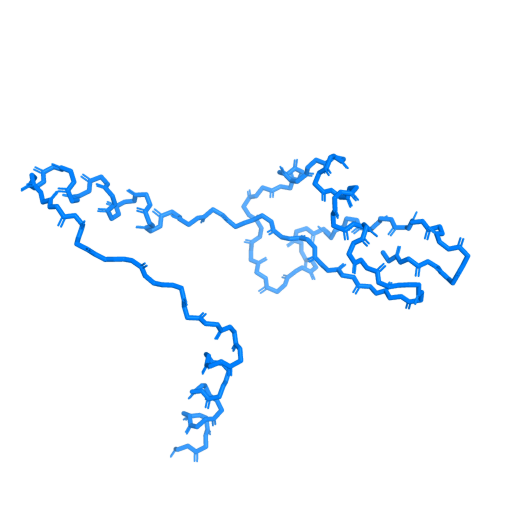 A 1 83 ? 16.823 -1.456 14.062 1.00 94.88 83 ALA A C 1
ATOM 603 O O . ALA A 1 83 ? 17.556 -2.143 14.766 1.00 94.88 83 ALA A O 1
ATOM 604 N N . VAL A 1 84 ? 15.516 -1.338 14.324 1.00 94.31 84 VAL A N 1
ATOM 605 C CA . VAL A 1 84 ? 14.843 -2.097 15.392 1.00 94.31 84 VAL A CA 1
ATOM 606 C C . VAL A 1 84 ? 14.683 -3.570 15.015 1.00 94.31 84 VAL A C 1
ATOM 608 O O . VAL A 1 84 ? 14.864 -4.426 15.877 1.00 94.31 84 VAL A O 1
ATOM 611 N N . MET A 1 85 ? 14.355 -3.863 13.754 1.00 93.00 85 MET A N 1
ATOM 612 C CA . MET A 1 85 ? 14.234 -5.240 13.267 1.00 93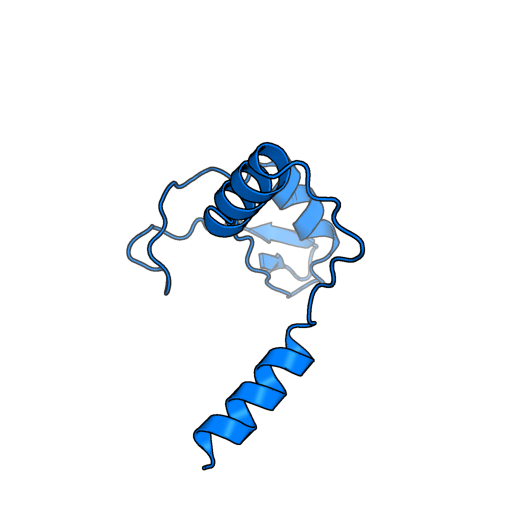.00 85 MET A CA 1
ATOM 613 C C . MET A 1 85 ? 15.580 -5.968 13.311 1.00 93.00 85 MET A C 1
ATOM 615 O O . MET A 1 85 ? 15.641 -7.067 13.852 1.00 93.00 85 MET A O 1
ATOM 619 N N . ASP A 1 86 ? 16.657 -5.317 12.863 1.00 94.69 86 ASP A N 1
ATOM 620 C CA . ASP A 1 86 ? 18.013 -5.880 12.902 1.00 94.69 86 ASP A CA 1
ATOM 621 C C . ASP A 1 86 ? 18.409 -6.298 14.332 1.00 94.69 86 ASP A C 1
ATOM 623 O O . ASP A 1 86 ? 18.906 -7.398 14.556 1.00 94.69 86 ASP A O 1
ATOM 627 N N . LEU A 1 87 ? 18.113 -5.457 15.333 1.00 92.12 87 LEU A N 1
ATOM 628 C CA . LEU A 1 87 ? 18.373 -5.771 16.745 1.00 92.12 87 LEU A CA 1
ATOM 629 C C . LEU A 1 87 ? 17.548 -6.955 17.273 1.00 92.12 87 LEU A C 1
ATOM 631 O O . LEU A 1 87 ? 17.996 -7.646 18.187 1.00 92.12 87 LEU A O 1
ATOM 635 N N . ALA A 1 88 ? 16.327 -7.148 16.768 1.00 87.50 88 ALA A N 1
ATOM 636 C CA . ALA A 1 88 ? 15.449 -8.235 17.193 1.00 87.50 88 ALA A CA 1
ATOM 637 C C . ALA A 1 88 ? 15.879 -9.586 16.604 1.00 87.50 88 ALA A C 1
ATOM 639 O O . ALA A 1 88 ? 15.759 -10.600 17.286 1.00 87.50 88 ALA A O 1
ATOM 640 N N . ASP A 1 89 ? 16.407 -9.587 15.379 1.00 84.94 89 ASP A N 1
ATOM 641 C CA . ASP A 1 89 ? 16.900 -10.790 14.701 1.00 84.94 89 ASP A CA 1
ATOM 642 C C . ASP A 1 89 ? 18.260 -11.272 15.255 1.00 84.94 89 ASP A C 1
ATOM 644 O O . ASP A 1 89 ? 18.624 -12.439 15.092 1.00 84.94 89 ASP A O 1
ATOM 648 N N . GLU A 1 90 ? 19.010 -10.399 15.938 1.00 73.75 90 GLU A N 1
ATOM 649 C CA . GLU A 1 90 ? 20.278 -10.718 16.617 1.00 73.75 90 GLU A CA 1
ATOM 650 C C . GLU A 1 90 ? 20.112 -11.333 18.030 1.00 73.75 90 GLU A C 1
ATOM 652 O O . GLU A 1 90 ? 21.112 -11.752 18.627 1.00 73.75 90 GLU A O 1
ATOM 657 N N . ALA A 1 91 ? 18.888 -11.383 18.576 1.00 60.75 91 ALA A N 1
ATOM 658 C CA . ALA A 1 91 ? 18.573 -11.812 19.950 1.00 60.75 91 ALA A CA 1
ATOM 659 C C . ALA A 1 91 ? 18.096 -13.274 20.057 1.00 60.75 91 ALA A C 1
ATOM 661 O O . ALA A 1 91 ? 18.498 -13.94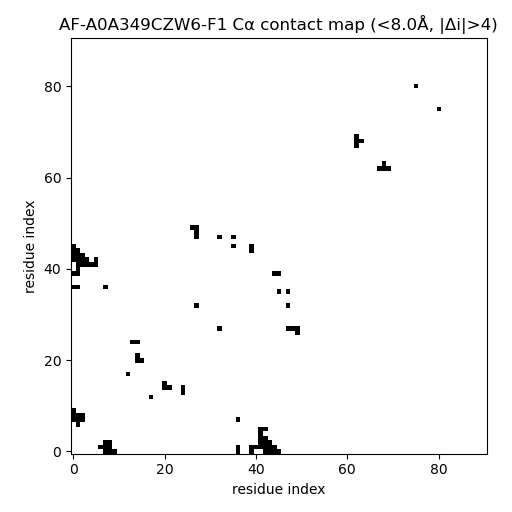2 21.042 1.00 60.75 91 ALA A O 1
#

Solvent-accessible surface area (backbone atoms only — not comparable to full-atom values): 6080 Å² total; per-residue (Å²): 62,26,36,75,91,61,54,76,50,88,78,86,79,55,63,88,77,49,100,55,88,59,91,72,84,79,81,68,48,72,67,59,51,52,59,52,55,72,72,46,51,64,66,30,71,78,86,88,79,86,78,82,61,62,67,59,53,54,50,50,56,51,34,56,76,68,73,56,78,88,88,78,87,83,84,82,55,65,73,60,53,51,58,53,50,56,58,58,76,74,108

Secondary structure (DSSP, 8-state):
-B-TT--B---PPPTTTSSS--S-S--S-HHHHHHHHHHSPTT----------HHHHHHHHHHHHTT-------PPPHHHHHHHHHHHHT-

Radius of gyration: 18.25 Å; Cα contacts (8 Å, |Δi|>4): 51; chains: 1; bounding box: 39×27×42 Å